Protein AF-A0A1M6QMW3-F1 (afdb_monomer_lite)

Foldseek 3Di:
DDDDDDDDDPDPDDPPPDPPPPPDPPQPPLNVVQVVLVVPDDLDWDFPVRVCVSNVCPPWDKDKDWDDDDQQKIWIKIWTQDPSQKIKIFIWIARRVDRVPDDPDPDDDDDDDPPDPPDDRTTITQKMWMAHNVRHTPDIDHRDDD

pLDDT: mean 72.99, std 21.53, range [36.34, 97.0]

Radius of gyration: 30.06 Å; chains: 1; bounding box: 84×30×109 Å

Organism: NCBI:txid1123071

Secondary structure (DSSP, 8-state):
----------------------------HHHHHHHHHHHT--SS-EEHHHHHHHHT-TTSPEEEEE---BTTEEEEEEEEE-TTS-EEEEEEEEE-------SS-TTS------PPPPPPSS-EEEEEEEE-TTS-EEEEEPPPP-

Structure (mmCIF, N/CA/C/O backbone):
data_AF-A0A1M6QMW3-F1
#
_entry.id   AF-A0A1M6QMW3-F1
#
loop_
_atom_site.group_PDB
_atom_site.id
_atom_site.type_symbol
_atom_site.label_atom_id
_atom_site.label_alt_id
_atom_site.label_comp_id
_atom_site.label_asym_id
_atom_site.label_entity_id
_atom_site.label_seq_id
_atom_site.pdbx_PDB_ins_code
_atom_site.Cartn_x
_atom_site.Cartn_y
_atom_site.Cartn_z
_atom_site.occupancy
_atom_site.B_iso_or_equiv
_atom_site.auth_seq_id
_atom_site.auth_comp_id
_atom_site.auth_asym_id
_atom_site.auth_atom_id
_atom_site.pdbx_PDB_model_num
ATOM 1 N N . MET A 1 1 ? -47.213 8.462 77.664 1.00 40.03 1 MET A N 1
ATOM 2 C CA . MET A 1 1 ? -47.537 8.571 76.227 1.00 40.03 1 MET A CA 1
ATOM 3 C C . MET A 1 1 ? -46.290 8.202 75.450 1.00 40.03 1 MET A C 1
ATOM 5 O O . MET A 1 1 ? -45.211 8.667 75.790 1.00 40.03 1 MET A O 1
ATOM 9 N N . ASN A 1 2 ? -46.462 7.266 74.525 1.00 38.41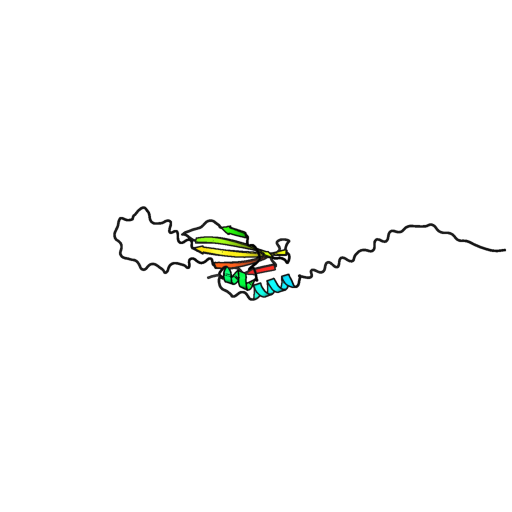 2 ASN A N 1
ATOM 10 C CA . ASN A 1 2 ? -45.442 6.566 73.750 1.00 38.41 2 ASN A CA 1
ATOM 11 C C . ASN A 1 2 ? -44.619 7.524 72.873 1.00 38.41 2 ASN A C 1
ATOM 13 O O . ASN A 1 2 ? -45.186 8.472 72.346 1.00 38.41 2 ASN A O 1
ATOM 17 N N . SER A 1 3 ? -43.347 7.216 72.612 1.00 45.53 3 SER A N 1
ATOM 18 C CA . SER A 1 3 ? -42.928 6.802 71.263 1.00 45.53 3 SER A CA 1
ATOM 19 C C . SER A 1 3 ? -41.445 6.429 71.223 1.00 45.53 3 SER A C 1
ATOM 21 O O . SER A 1 3 ? -40.580 7.148 71.712 1.00 45.53 3 SER A O 1
ATOM 23 N N . LEU A 1 4 ? -41.200 5.278 70.606 1.00 51.22 4 LEU A N 1
ATOM 24 C CA . LEU A 1 4 ? -39.919 4.720 70.193 1.00 51.22 4 LEU A CA 1
ATOM 25 C C . LEU A 1 4 ? -39.292 5.563 69.067 1.00 51.22 4 LEU A C 1
ATOM 27 O O . LEU A 1 4 ? -40.007 5.995 68.165 1.00 51.22 4 LEU A O 1
ATOM 31 N N . ALA A 1 5 ? -37.967 5.708 69.067 1.00 51.19 5 ALA A N 1
ATOM 32 C CA . ALA A 1 5 ? -37.149 5.977 67.878 1.00 51.19 5 ALA A CA 1
ATOM 33 C C . ALA A 1 5 ? -35.734 5.451 68.186 1.00 51.19 5 ALA A C 1
ATOM 35 O O . ALA A 1 5 ? -35.008 6.026 68.985 1.00 51.19 5 ALA A O 1
ATOM 36 N N . SER A 1 6 ? -35.477 4.176 67.903 1.00 46.62 6 SER A N 1
ATOM 37 C CA . SER A 1 6 ? -34.963 3.644 66.632 1.00 46.62 6 SER A CA 1
ATOM 38 C C . SER A 1 6 ? -33.465 3.886 66.453 1.00 46.62 6 SER A C 1
ATOM 40 O O . SER A 1 6 ? -32.995 5.003 66.266 1.00 46.62 6 SER A O 1
ATOM 42 N N . TRP A 1 7 ? -32.749 2.769 66.505 1.00 41.28 7 TRP A N 1
ATOM 43 C CA . TRP A 1 7 ? -31.343 2.588 66.187 1.00 41.28 7 TRP A CA 1
ATOM 44 C C . TRP A 1 7 ? -31.064 2.797 64.690 1.00 41.28 7 TRP A C 1
ATOM 46 O O . TRP A 1 7 ? -31.917 2.457 63.875 1.00 41.28 7 TRP A O 1
ATOM 56 N N . LEU A 1 8 ? -29.851 3.258 64.353 1.00 46.94 8 LEU A N 1
ATOM 57 C CA . LEU A 1 8 ? -28.856 2.619 63.457 1.00 46.94 8 LEU A CA 1
ATOM 58 C C . LEU A 1 8 ? -27.939 3.658 62.766 1.00 46.94 8 LEU A C 1
ATOM 60 O O . LEU A 1 8 ? -28.364 4.780 62.494 1.00 46.94 8 LEU A O 1
ATOM 64 N N . PRO A 1 9 ? -26.664 3.299 62.514 1.00 47.75 9 PRO A N 1
ATOM 65 C CA . PRO A 1 9 ? -25.606 4.212 62.101 1.00 47.75 9 PRO A CA 1
ATOM 66 C C . PRO A 1 9 ? -25.621 4.472 60.589 1.00 47.75 9 PRO A C 1
ATOM 68 O O . PRO A 1 9 ? -25.881 3.571 59.791 1.00 47.75 9 PRO A O 1
ATOM 71 N N . LEU A 1 10 ? -25.257 5.696 60.192 1.00 43.66 10 LEU A N 1
ATOM 72 C CA . LEU A 1 10 ? -24.892 6.026 58.813 1.00 43.66 10 LEU A CA 1
ATOM 73 C C . LEU A 1 10 ? -23.581 5.309 58.450 1.00 43.66 10 LEU A C 1
ATOM 75 O O . LEU A 1 10 ? -22.482 5.807 58.683 1.00 43.66 10 LEU A O 1
ATOM 79 N N . LEU A 1 11 ? -23.707 4.118 57.873 1.00 45.22 11 LEU A N 1
ATOM 80 C CA . LEU A 1 11 ? -22.650 3.454 57.121 1.00 45.22 11 LEU A CA 1
ATOM 81 C C . LEU A 1 11 ? -22.734 3.964 55.676 1.00 45.22 11 LEU A C 1
ATOM 83 O O . LEU A 1 11 ? -23.564 3.512 54.890 1.00 45.22 11 LEU A O 1
ATOM 87 N N . CYS A 1 12 ? -21.890 4.938 55.329 1.00 42.72 12 CYS A N 1
ATOM 88 C CA . CYS A 1 12 ? -21.644 5.325 53.940 1.00 42.72 12 CYS A CA 1
ATOM 89 C C . CYS A 1 12 ? -20.920 4.178 53.221 1.00 42.72 12 CYS A C 1
ATOM 91 O O . CYS A 1 12 ? -19.692 4.123 53.195 1.00 42.72 12 CYS A O 1
ATOM 93 N N . LEU A 1 13 ? -21.680 3.251 52.640 1.00 43.84 13 LEU A N 1
ATOM 94 C CA . LEU A 1 13 ? -21.159 2.313 51.652 1.00 43.84 13 LEU A CA 1
ATOM 95 C C . LEU A 1 13 ? -21.070 3.023 50.297 1.00 43.84 13 LEU A C 1
ATOM 97 O O . LEU A 1 13 ? -22.076 3.261 49.630 1.00 43.84 13 LEU A O 1
ATOM 101 N N . LEU A 1 14 ? -19.836 3.348 49.899 1.00 48.25 14 LEU A N 1
ATOM 102 C CA . LEU A 1 14 ? -19.473 3.581 48.505 1.00 48.25 14 LEU A CA 1
ATOM 103 C C . LEU A 1 14 ? -19.846 2.334 47.693 1.00 48.25 14 LEU A C 1
ATOM 105 O O . LEU A 1 14 ? -19.132 1.335 47.720 1.00 48.25 14 LEU A O 1
ATOM 109 N N . ALA A 1 15 ? -20.926 2.410 46.926 1.00 47.25 15 ALA A N 1
ATOM 110 C CA . ALA A 1 15 ? -21.120 1.543 45.776 1.00 47.25 15 ALA A CA 1
ATOM 111 C C . ALA A 1 15 ? -20.761 2.352 44.528 1.00 47.25 15 ALA A C 1
ATOM 113 O O . ALA A 1 15 ? -21.595 3.030 43.927 1.00 47.25 15 ALA A O 1
ATOM 114 N N . ALA A 1 16 ? -19.475 2.297 44.174 1.00 47.69 16 ALA A N 1
ATOM 115 C CA . ALA A 1 16 ? -19.012 2.606 42.835 1.00 47.69 16 ALA A CA 1
ATOM 116 C C . ALA A 1 16 ? -19.812 1.724 41.871 1.00 47.69 16 ALA A C 1
ATOM 118 O O . ALA A 1 16 ? -19.625 0.509 41.824 1.00 47.69 16 ALA A O 1
ATOM 119 N N . SER A 1 17 ? -20.752 2.326 41.147 1.00 44.78 17 SER A N 1
ATOM 120 C CA . SER A 1 17 ? -21.410 1.638 40.047 1.00 44.78 17 SER A CA 1
ATOM 121 C C . SER A 1 17 ? -20.357 1.437 38.969 1.00 44.78 17 SER A C 1
ATOM 123 O O . SER A 1 17 ? -19.948 2.380 38.293 1.00 44.78 17 SER A O 1
ATOM 125 N N . CYS A 1 18 ? -19.859 0.204 38.894 1.00 42.47 18 CYS A N 1
ATOM 126 C CA . CYS A 1 18 ? -19.015 -0.290 37.827 1.00 42.47 18 CYS A CA 1
ATOM 127 C C . CYS A 1 18 ? -19.671 0.068 36.494 1.00 42.47 18 CYS A C 1
ATOM 129 O O . CYS A 1 18 ? -20.714 -0.485 36.140 1.00 42.47 18 CYS A O 1
ATOM 131 N N . VAL A 1 19 ? -19.047 0.984 35.754 1.00 49.62 19 VAL A N 1
ATOM 132 C CA . VAL A 1 19 ? -19.236 1.060 34.310 1.00 49.62 19 VAL A CA 1
ATOM 133 C C . VAL A 1 19 ? -18.911 -0.338 33.798 1.00 49.62 19 VAL A C 1
ATOM 135 O O . VAL A 1 19 ? -17.767 -0.785 33.898 1.00 49.62 19 VAL A O 1
ATOM 138 N N . HIS A 1 20 ? -19.937 -1.055 33.342 1.00 42.38 20 HIS A N 1
ATOM 139 C CA . HIS A 1 20 ? -19.767 -2.276 32.572 1.00 42.38 20 HIS A CA 1
ATOM 140 C C . HIS A 1 20 ? -19.013 -1.881 31.305 1.00 42.38 20 HIS A C 1
ATOM 142 O O . HIS A 1 20 ? -19.581 -1.384 30.336 1.00 42.38 20 HIS A O 1
ATOM 148 N N . LEU A 1 21 ? -17.693 -2.030 31.367 1.00 42.44 21 LEU A N 1
ATOM 149 C CA . LEU A 1 21 ? -16.826 -2.023 30.211 1.00 42.44 21 LEU A CA 1
ATOM 150 C C . LEU A 1 21 ? -17.072 -3.364 29.514 1.00 42.44 21 LEU A C 1
ATOM 152 O O . LEU A 1 21 ? -16.348 -4.334 29.736 1.00 42.44 21 LEU A O 1
ATOM 156 N N . ASP A 1 22 ? -18.141 -3.436 28.721 1.00 36.34 22 ASP A N 1
ATOM 157 C CA . ASP A 1 22 ? -18.311 -4.517 27.759 1.00 36.34 22 ASP A CA 1
ATOM 158 C C . ASP A 1 22 ? -17.185 -4.385 26.734 1.00 36.34 22 ASP A C 1
ATOM 160 O O . ASP A 1 22 ? -17.261 -3.670 25.737 1.00 36.34 22 ASP A O 1
ATOM 164 N N . ASN A 1 23 ? -16.082 -5.061 27.043 1.00 43.66 23 ASN A N 1
ATOM 165 C CA . ASN A 1 23 ? -14.899 -5.220 26.218 1.00 43.66 23 ASN A CA 1
ATOM 166 C C . ASN A 1 23 ? -15.218 -6.209 25.086 1.00 43.66 23 ASN A C 1
ATOM 168 O O . ASN A 1 23 ? -14.634 -7.286 24.980 1.00 43.66 23 ASN A O 1
ATOM 172 N N . SER A 1 24 ? -16.208 -5.856 24.270 1.00 40.81 24 SER A N 1
ATOM 173 C CA . SER A 1 24 ? -16.531 -6.534 23.025 1.00 40.81 24 SER A CA 1
ATOM 174 C C . SER A 1 24 ? -15.766 -5.828 21.918 1.00 40.81 24 SER A C 1
ATOM 176 O O . SER A 1 24 ? -15.907 -4.628 21.709 1.00 40.81 24 SER A O 1
ATOM 178 N N . ASN A 1 25 ? -14.912 -6.583 21.239 1.00 50.41 25 ASN A N 1
ATOM 179 C CA . ASN A 1 25 ? -13.993 -6.157 20.189 1.00 50.41 25 ASN A CA 1
ATOM 180 C C . ASN A 1 25 ? -14.767 -5.755 18.911 1.00 50.41 25 ASN A C 1
ATOM 182 O O . ASN A 1 25 ? -14.648 -6.402 17.872 1.00 50.41 25 ASN A O 1
ATOM 186 N N . THR A 1 26 ? -15.636 -4.744 18.992 1.00 52.12 26 THR A N 1
ATOM 187 C CA . THR A 1 26 ? -16.380 -4.212 17.849 1.00 52.12 26 THR A CA 1
ATOM 188 C C . THR A 1 26 ? -15.406 -3.475 16.946 1.00 52.12 26 THR A C 1
ATOM 190 O O . THR A 1 26 ? -15.036 -2.328 17.201 1.00 52.12 26 THR A O 1
ATOM 193 N N . LEU A 1 27 ? -14.967 -4.169 15.897 1.00 60.28 27 LEU A N 1
ATOM 194 C CA . LEU A 1 27 ? -14.276 -3.579 14.762 1.00 60.28 27 LEU A CA 1
ATOM 195 C C . LEU A 1 27 ? -15.123 -2.400 14.258 1.00 60.28 27 LEU A C 1
ATOM 197 O O . LEU A 1 27 ? -16.316 -2.564 13.998 1.00 60.28 27 LEU A O 1
ATOM 201 N N . SER A 1 28 ? -14.547 -1.200 14.168 1.00 78.81 28 SER A N 1
ATOM 202 C CA . SER A 1 28 ? -15.302 -0.042 13.676 1.00 78.81 28 SER A CA 1
ATOM 203 C C . SER A 1 28 ? -15.749 -0.287 12.228 1.00 78.81 28 SER A C 1
ATOM 205 O O . SER A 1 28 ? -15.015 -0.912 11.461 1.00 78.81 28 SER A O 1
ATOM 207 N N . SER A 1 29 ? -16.921 0.226 11.828 1.00 83.44 29 SER A N 1
ATOM 208 C CA . SER A 1 29 ? -17.440 0.082 10.449 1.00 83.44 29 SER A CA 1
ATOM 209 C C . SER A 1 29 ? -16.390 0.471 9.401 1.00 83.44 29 SER A C 1
ATOM 211 O O . SER A 1 29 ? -16.176 -0.245 8.433 1.00 83.44 29 SER A O 1
ATOM 213 N N . GLN A 1 30 ? -15.636 1.542 9.664 1.00 85.62 30 GLN A N 1
ATOM 214 C CA . GLN A 1 30 ? -14.554 2.011 8.793 1.00 85.62 30 GLN A CA 1
ATOM 215 C C . GLN A 1 30 ? -13.378 1.028 8.685 1.00 85.62 30 GLN A C 1
ATOM 217 O O . GLN A 1 30 ? -12.674 0.999 7.674 1.00 85.62 30 GLN A O 1
ATOM 222 N N . THR A 1 31 ? -13.103 0.255 9.737 1.00 89.88 31 THR A N 1
ATOM 223 C CA . THR A 1 31 ? -12.073 -0.791 9.699 1.00 89.88 31 THR A CA 1
ATOM 224 C C . THR A 1 31 ? -12.531 -1.940 8.813 1.00 89.88 31 THR A C 1
ATOM 226 O O . THR A 1 31 ? -11.766 -2.372 7.954 1.00 89.88 31 THR A O 1
ATOM 229 N N . GLN A 1 32 ? -13.784 -2.383 8.962 1.00 92.12 32 GLN A N 1
ATOM 230 C CA . GLN A 1 32 ? -14.345 -3.433 8.114 1.00 92.12 32 GLN A CA 1
ATOM 231 C C . GLN A 1 32 ? -14.371 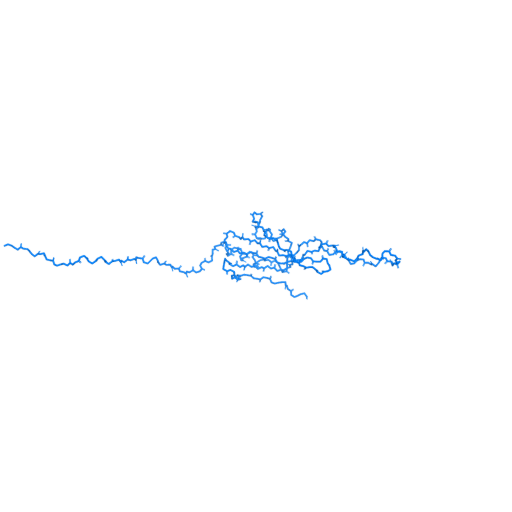-3.007 6.640 1.00 92.12 32 GLN A C 1
ATOM 233 O O . GLN A 1 32 ? -13.869 -3.747 5.802 1.00 92.12 32 GLN A O 1
ATOM 238 N N . ASP A 1 33 ? -14.799 -1.776 6.336 1.00 92.25 33 ASP A N 1
ATOM 239 C CA . ASP A 1 33 ? -14.786 -1.233 4.969 1.00 92.25 33 ASP A CA 1
ATOM 240 C C . ASP A 1 33 ? -13.382 -1.275 4.339 1.00 92.25 33 ASP A C 1
ATOM 242 O O . ASP A 1 33 ? -13.213 -1.546 3.148 1.00 92.25 33 ASP A O 1
ATOM 246 N N . THR A 1 34 ? -12.344 -1.009 5.139 1.00 93.12 34 THR A N 1
ATOM 247 C CA . THR A 1 34 ? -10.952 -1.066 4.673 1.00 93.12 34 THR A CA 1
ATOM 248 C C . THR A 1 34 ? -10.511 -2.502 4.387 1.00 93.12 34 THR A C 1
ATOM 250 O O . THR A 1 34 ? -9.822 -2.750 3.394 1.00 93.12 34 THR A O 1
ATOM 253 N N . LEU A 1 35 ? -10.920 -3.457 5.223 1.00 94.62 35 LEU A N 1
ATOM 254 C CA . LEU A 1 35 ? -10.639 -4.876 5.007 1.00 94.62 35 LEU A CA 1
ATOM 255 C C . LEU A 1 35 ? -11.394 -5.420 3.791 1.00 94.62 35 LEU A C 1
ATOM 257 O O . LEU A 1 35 ? -10.795 -6.120 2.978 1.00 94.62 35 LEU A O 1
ATOM 261 N N . ASP A 1 36 ? -12.655 -5.041 3.595 1.00 94.69 36 ASP A N 1
ATOM 262 C CA . ASP A 1 36 ? -13.453 -5.447 2.433 1.00 94.69 36 ASP A CA 1
ATOM 263 C C . ASP A 1 36 ? -12.822 -4.939 1.127 1.00 94.69 36 ASP A C 1
ATOM 265 O O . ASP A 1 36 ? -12.700 -5.667 0.132 1.00 94.69 36 ASP A O 1
ATOM 269 N N . ARG A 1 37 ? -12.298 -3.707 1.144 1.00 94.19 37 ARG A N 1
ATOM 270 C CA . ARG A 1 37 ? -11.460 -3.196 0.052 1.00 94.19 37 ARG A CA 1
ATOM 271 C C . ARG A 1 37 ? -10.205 -4.041 -0.109 1.00 94.19 37 ARG A C 1
ATOM 273 O O . ARG A 1 37 ? -9.921 -4.472 -1.219 1.00 94.19 37 ARG A O 1
ATOM 280 N N . ALA A 1 38 ? -9.474 -4.350 0.955 1.00 93.44 38 ALA A N 1
ATOM 281 C CA . ALA A 1 38 ? -8.274 -5.179 0.855 1.00 93.44 38 ALA A CA 1
ATOM 282 C C . ALA A 1 38 ? -8.559 -6.560 0.228 1.00 93.44 38 ALA A C 1
ATOM 284 O O . ALA A 1 38 ? -7.809 -7.025 -0.631 1.00 93.44 38 ALA A O 1
ATOM 285 N N . HIS A 1 39 ? -9.678 -7.193 0.582 1.00 93.75 39 HIS A N 1
ATOM 286 C CA . HIS A 1 39 ? -10.096 -8.480 0.023 1.00 93.75 39 HIS A CA 1
ATOM 287 C C . HIS A 1 39 ? -10.486 -8.421 -1.462 1.00 93.75 39 HIS A C 1
ATOM 289 O O . HIS A 1 39 ? -10.343 -9.424 -2.159 1.00 93.75 39 HIS A O 1
ATOM 295 N N . SER A 1 40 ? -10.911 -7.262 -1.970 1.00 93.75 40 SER A N 1
ATOM 296 C CA . SER A 1 40 ? -11.255 -7.062 -3.389 1.00 93.75 40 SER A CA 1
ATOM 297 C C . SER A 1 40 ? -10.070 -6.657 -4.277 1.00 93.75 40 SER A C 1
ATOM 299 O O . SER A 1 40 ? -10.240 -6.421 -5.476 1.00 93.75 40 SER A O 1
ATOM 301 N N . ILE A 1 41 ? -8.853 -6.590 -3.729 1.00 89.94 41 ILE A N 1
ATOM 302 C CA . ILE A 1 41 ? -7.656 -6.248 -4.504 1.00 89.94 41 ILE A CA 1
ATOM 303 C C . ILE A 1 41 ? -7.340 -7.336 -5.540 1.00 89.94 41 ILE A C 1
ATOM 305 O O . ILE A 1 41 ? -7.251 -8.516 -5.190 1.00 89.94 41 ILE A O 1
ATOM 309 N N . PRO A 1 42 ? -7.071 -6.971 -6.809 1.00 87.00 42 PRO A N 1
ATOM 310 C CA . PRO A 1 42 ? -6.763 -7.946 -7.849 1.00 87.00 42 PRO A CA 1
ATOM 311 C C . PRO A 1 42 ? -5.445 -8.675 -7.565 1.00 87.00 42 PRO A C 1
ATOM 313 O O . PRO A 1 42 ? -4.512 -8.102 -7.001 1.00 87.00 42 PRO A O 1
ATOM 316 N N . GLN A 1 43 ? -5.320 -9.926 -8.016 1.00 84.06 43 GLN A N 1
ATOM 317 C CA . GLN A 1 43 ? -4.115 -10.759 -7.863 1.00 84.06 43 GLN A CA 1
ATOM 318 C C . GLN A 1 43 ? -2.992 -10.372 -8.846 1.00 84.06 43 GLN A C 1
ATOM 320 O O . GLN A 1 43 ? -2.478 -11.194 -9.595 1.00 84.06 43 GLN A O 1
ATOM 325 N N . ARG A 1 44 ? -2.616 -9.090 -8.866 1.00 86.75 44 ARG A N 1
ATOM 326 C CA . ARG A 1 44 ? -1.483 -8.545 -9.628 1.00 86.75 44 ARG A CA 1
ATOM 327 C C . ARG A 1 44 ? -0.810 -7.401 -8.862 1.00 86.75 44 ARG A C 1
ATOM 329 O O . ARG A 1 44 ? -1.418 -6.892 -7.913 1.00 86.75 44 ARG A O 1
ATOM 336 N N . PRO A 1 45 ? 0.400 -6.975 -9.263 1.00 88.69 45 PRO A N 1
ATOM 337 C CA . PRO A 1 45 ? 0.977 -5.734 -8.773 1.00 88.69 45 PRO A CA 1
ATOM 338 C C . PRO A 1 45 ? 0.098 -4.522 -9.113 1.00 88.69 45 PRO A C 1
ATOM 340 O O . PRO A 1 45 ? -0.511 -4.460 -10.189 1.00 88.69 45 PRO A O 1
ATOM 343 N N . LEU A 1 46 ? 0.044 -3.567 -8.189 1.00 89.88 46 LEU A N 1
ATOM 344 C CA . LEU A 1 46 ? -0.690 -2.312 -8.329 1.00 89.88 46 LEU A CA 1
ATOM 345 C C . LEU A 1 46 ? 0.280 -1.140 -8.399 1.00 89.88 46 LEU A C 1
ATOM 347 O O . LEU A 1 46 ? 1.275 -1.096 -7.685 1.00 89.88 46 LEU A O 1
ATOM 351 N N . THR A 1 47 ? -0.018 -0.159 -9.234 1.00 91.44 47 THR A N 1
ATOM 352 C CA . THR A 1 47 ? 0.669 1.132 -9.204 1.00 91.44 47 THR A CA 1
ATOM 353 C C . THR A 1 47 ? 0.184 1.975 -8.024 1.00 91.44 47 THR A C 1
ATOM 355 O O . THR A 1 47 ? -0.905 1.757 -7.488 1.00 91.44 47 THR A O 1
ATOM 358 N N . ARG A 1 48 ? 0.965 2.990 -7.637 1.00 90.62 48 ARG A N 1
ATOM 359 C CA . ARG A 1 48 ? 0.568 3.930 -6.576 1.00 90.62 48 ARG A CA 1
ATOM 360 C C . ARG A 1 48 ? -0.826 4.547 -6.798 1.00 90.62 48 ARG A C 1
ATOM 362 O O . ARG A 1 48 ? -1.621 4.507 -5.865 1.00 90.62 48 ARG A O 1
ATOM 369 N N . PRO A 1 49 ? -1.183 5.070 -7.993 1.00 92.88 49 PRO A N 1
ATOM 370 C CA . PRO A 1 49 ? -2.514 5.644 -8.202 1.00 92.88 49 PRO A CA 1
ATOM 371 C C . PRO A 1 49 ? -3.650 4.626 -8.057 1.00 92.88 49 PRO A C 1
ATOM 373 O O . PRO A 1 49 ? -4.730 4.981 -7.593 1.00 92.88 49 PRO A O 1
ATOM 376 N N . GLU A 1 50 ? -3.417 3.361 -8.423 1.00 93.56 50 GLU A N 1
ATOM 377 C CA . GLU A 1 50 ? -4.404 2.295 -8.221 1.00 93.56 50 GLU A CA 1
ATOM 378 C C . GLU A 1 50 ? -4.623 2.019 -6.733 1.00 93.56 50 GLU A C 1
ATOM 380 O O . GLU A 1 50 ? -5.773 1.926 -6.316 1.00 93.56 50 GLU A O 1
ATOM 385 N N . LEU A 1 51 ? -3.557 1.955 -5.923 1.00 93.19 51 LEU A N 1
ATOM 386 C CA . LEU A 1 51 ? -3.679 1.821 -4.466 1.00 93.19 51 LEU A CA 1
ATOM 387 C C . LEU A 1 51 ? -4.424 2.999 -3.841 1.00 93.19 51 LEU A C 1
ATOM 389 O O . LEU A 1 51 ? -5.349 2.789 -3.060 1.00 93.19 51 LEU A O 1
ATOM 393 N N . VAL A 1 52 ? -4.038 4.224 -4.210 1.00 93.94 52 VAL A N 1
ATOM 394 C CA . VAL A 1 52 ? -4.659 5.449 -3.695 1.00 93.94 52 VAL A CA 1
ATOM 395 C C . VAL A 1 52 ? -6.154 5.448 -3.981 1.00 93.94 52 VAL A C 1
ATOM 397 O O . VAL A 1 52 ? -6.938 5.643 -3.061 1.00 93.94 52 VAL A O 1
ATOM 400 N N . LYS A 1 53 ? -6.556 5.136 -5.216 1.00 94.75 53 LYS A N 1
ATOM 401 C CA . LYS A 1 53 ? -7.970 5.060 -5.590 1.00 94.75 53 LYS A CA 1
ATOM 402 C C . LYS A 1 53 ? -8.706 3.923 -4.873 1.00 94.75 53 LYS A C 1
ATOM 404 O O . LYS A 1 53 ? -9.840 4.100 -4.440 1.00 94.75 53 LYS A O 1
ATOM 409 N N . HIS A 1 54 ? -8.081 2.749 -4.765 1.00 94.19 54 HIS A N 1
ATOM 410 C CA . HIS A 1 54 ? -8.700 1.554 -4.180 1.00 94.19 54 HIS A CA 1
ATOM 411 C C . HIS A 1 54 ? -8.999 1.732 -2.691 1.00 94.19 54 HIS A C 1
ATOM 413 O O . HIS A 1 54 ? -10.061 1.340 -2.212 1.00 94.19 54 HIS A O 1
ATOM 419 N N . PHE A 1 55 ? -8.083 2.368 -1.965 1.00 93.50 55 PHE A N 1
ATOM 420 C CA . PHE A 1 55 ? -8.223 2.624 -0.535 1.00 93.50 55 PHE A CA 1
ATOM 421 C C . PHE A 1 55 ? -8.743 4.029 -0.196 1.00 93.50 55 PHE A C 1
ATOM 423 O O . PHE A 1 55 ? -8.984 4.290 0.977 1.00 93.50 55 PHE A O 1
ATOM 430 N N . GLN A 1 56 ? -8.995 4.889 -1.190 1.00 94.06 56 GLN A N 1
ATOM 431 C CA . GLN A 1 56 ? -9.404 6.294 -1.021 1.00 94.06 56 GLN A CA 1
ATOM 432 C C . GLN A 1 56 ? -8.405 7.101 -0.170 1.00 94.06 56 GLN A C 1
ATOM 434 O O . GLN A 1 56 ? -8.737 7.672 0.869 1.00 94.06 56 GLN A O 1
ATOM 439 N N . LEU A 1 57 ? -7.138 7.086 -0.590 1.00 93.44 57 LEU A N 1
ATOM 440 C CA . LEU A 1 57 ? -6.006 7.689 0.123 1.00 93.44 57 LEU A CA 1
ATOM 441 C C . LEU A 1 57 ? -5.641 9.084 -0.404 1.00 93.44 57 LEU A C 1
ATOM 443 O O . LEU A 1 57 ? -4.565 9.584 -0.087 1.00 93.44 57 LEU A O 1
ATOM 447 N N . GLU A 1 58 ? -6.479 9.712 -1.233 1.00 92.50 58 GLU A N 1
ATOM 448 C CA . GLU A 1 58 ? -6.149 10.955 -1.949 1.00 92.50 58 GLU A CA 1
ATOM 449 C C . GLU A 1 58 ? -5.736 12.087 -0.999 1.00 92.50 58 GLU A C 1
ATOM 451 O O . GLU A 1 58 ? -4.874 12.896 -1.335 1.00 92.50 58 GLU A O 1
ATOM 456 N N . ASN A 1 59 ? -6.316 12.099 0.203 1.00 91.75 59 ASN A N 1
ATOM 457 C CA . ASN A 1 59 ? -6.066 13.100 1.238 1.00 91.75 59 ASN A CA 1
ATOM 458 C C . ASN A 1 59 ? -5.328 12.528 2.461 1.00 91.75 59 ASN A C 1
ATOM 460 O O . ASN A 1 59 ? -5.277 13.177 3.504 1.00 91.75 59 ASN A O 1
ATOM 464 N N . ILE A 1 60 ? -4.785 11.309 2.360 1.00 91.31 60 ILE A N 1
ATOM 465 C CA . ILE A 1 60 ? -4.085 10.646 3.464 1.00 91.31 60 ILE A CA 1
ATOM 466 C C . ILE A 1 60 ? -2.581 10.684 3.179 1.00 91.31 60 ILE A C 1
ATOM 468 O O . ILE A 1 60 ? -2.132 10.098 2.189 1.00 91.31 60 ILE A O 1
ATOM 472 N N . PRO A 1 61 ? -1.773 11.349 4.026 1.00 91.31 61 PRO A N 1
ATOM 473 C CA . PRO A 1 61 ? -0.338 11.411 3.813 1.00 91.31 61 PRO A CA 1
ATOM 474 C C . PRO A 1 61 ? 0.295 10.022 3.944 1.00 91.31 61 PRO A C 1
ATOM 476 O O . PRO A 1 61 ? 0.014 9.262 4.872 1.00 91.31 61 PRO A O 1
ATOM 479 N N . SER A 1 62 ? 1.190 9.719 3.010 1.00 93.62 62 SER A N 1
ATOM 480 C CA . SER A 1 62 ? 2.012 8.513 3.002 1.00 93.62 62 SER A CA 1
ATOM 481 C C . SER A 1 62 ? 3.419 8.802 3.511 1.00 93.62 62 SER A C 1
ATOM 483 O O . SER A 1 62 ? 4.037 9.787 3.101 1.00 93.62 62 SER A O 1
ATOM 485 N N . ARG A 1 63 ? 3.993 7.885 4.287 1.00 93.69 63 ARG A N 1
ATOM 486 C CA . ARG A 1 63 ? 5.439 7.812 4.525 1.00 93.69 63 ARG A CA 1
ATOM 487 C C . ARG A 1 63 ? 6.060 6.842 3.524 1.00 93.69 63 ARG A C 1
ATOM 489 O O . ARG A 1 63 ? 5.625 5.699 3.439 1.00 93.69 63 ARG A O 1
ATOM 496 N N . THR A 1 64 ? 7.071 7.291 2.785 1.00 89.62 64 THR A N 1
ATOM 497 C CA . THR A 1 64 ? 7.820 6.451 1.836 1.00 89.62 64 THR A CA 1
ATOM 498 C C . THR A 1 64 ? 9.199 6.127 2.396 1.00 89.62 64 THR A C 1
ATOM 500 O O . THR A 1 64 ? 9.907 7.017 2.861 1.00 89.62 64 THR A O 1
ATOM 503 N N . GLU A 1 65 ? 9.582 4.859 2.330 1.00 89.12 65 GLU A N 1
ATOM 504 C CA . GLU A 1 65 ? 10.905 4.360 2.685 1.00 89.12 65 GLU A CA 1
ATOM 505 C C . GLU A 1 65 ? 11.512 3.662 1.471 1.00 89.12 65 GLU A C 1
ATOM 507 O O . GLU A 1 65 ? 10.876 2.818 0.837 1.00 89.12 65 GLU A O 1
ATOM 512 N N . THR A 1 66 ? 12.747 4.024 1.140 1.00 85.38 66 THR A N 1
ATOM 513 C CA . THR A 1 66 ? 13.499 3.419 0.045 1.00 85.38 66 THR A CA 1
ATOM 514 C C . THR A 1 66 ? 14.631 2.563 0.602 1.00 85.38 66 THR A C 1
ATOM 516 O O . THR A 1 66 ? 15.363 2.966 1.504 1.00 85.38 66 THR A O 1
ATOM 519 N N . GLY A 1 67 ? 14.752 1.344 0.083 1.00 77.31 67 GLY A N 1
ATOM 520 C CA . GLY A 1 67 ? 15.783 0.383 0.466 1.00 77.31 67 GLY A CA 1
ATOM 521 C C . GLY A 1 67 ? 16.920 0.282 -0.551 1.00 77.31 67 GLY A C 1
ATOM 522 O O . GLY A 1 67 ? 16.840 0.801 -1.666 1.00 77.31 67 GLY A O 1
ATOM 523 N N . TYR A 1 68 ? 17.985 -0.427 -0.163 1.00 62.88 68 TYR A N 1
ATOM 524 C CA . TYR A 1 68 ? 19.119 -0.734 -1.039 1.00 62.88 68 TYR A CA 1
ATOM 525 C C . TYR A 1 68 ? 18.731 -1.631 -2.222 1.00 62.88 68 TYR A C 1
ATOM 527 O O . TYR A 1 68 ? 17.807 -2.440 -2.148 1.00 62.88 68 TYR A O 1
ATOM 535 N N . THR A 1 69 ? 19.476 -1.473 -3.319 1.00 61.31 69 THR A N 1
ATOM 536 C CA . THR A 1 69 ? 19.100 -1.916 -4.666 1.00 61.31 69 THR A CA 1
ATOM 537 C C . THR A 1 69 ? 20.165 -2.818 -5.286 1.00 61.31 69 THR A C 1
ATOM 539 O O . THR A 1 69 ? 21.363 -2.612 -5.086 1.00 61.31 69 THR A O 1
ATOM 542 N N . HIS A 1 70 ? 19.753 -3.804 -6.088 1.00 60.75 70 HIS A N 1
ATOM 543 C CA . HIS A 1 70 ? 20.640 -4.546 -6.991 1.00 60.75 70 HIS A CA 1
ATOM 544 C C . HIS A 1 70 ? 20.199 -4.270 -8.434 1.00 60.75 70 HIS A C 1
ATOM 546 O O . HIS A 1 70 ? 19.005 -4.285 -8.724 1.00 60.75 70 HIS A O 1
ATOM 552 N N . ARG A 1 71 ? 21.146 -4.001 -9.346 1.00 65.69 71 ARG A N 1
ATOM 553 C CA . ARG A 1 71 ? 20.890 -3.836 -10.798 1.00 65.69 71 ARG A CA 1
ATOM 554 C C . ARG A 1 71 ? 19.805 -2.800 -11.159 1.00 65.69 71 ARG A C 1
ATOM 556 O O . ARG A 1 71 ? 18.980 -3.047 -12.032 1.00 65.69 71 ARG A O 1
ATOM 563 N N . GLY A 1 72 ? 19.793 -1.650 -10.481 1.00 69.44 72 GLY A N 1
ATOM 564 C CA . GLY A 1 72 ? 18.893 -0.535 -10.815 1.00 69.44 72 GLY A CA 1
ATOM 565 C C . GLY A 1 72 ? 17.454 -0.656 -10.288 1.00 69.44 72 GLY A C 1
ATOM 566 O O . GLY A 1 72 ? 16.608 0.136 -10.694 1.00 69.44 72 GLY A O 1
ATOM 567 N N . TYR A 1 73 ? 17.170 -1.614 -9.394 1.00 76.19 73 TYR A N 1
ATOM 568 C CA . TYR A 1 73 ? 15.852 -1.798 -8.766 1.00 76.19 73 TYR A CA 1
ATOM 569 C C . TYR A 1 73 ? 15.811 -1.341 -7.310 1.00 76.19 73 TYR A C 1
ATOM 571 O O . TYR A 1 73 ? 16.440 -1.961 -6.454 1.00 76.19 73 TYR A O 1
ATOM 579 N N . GLN A 1 74 ? 15.002 -0.333 -7.011 1.00 84.12 74 GLN A N 1
ATOM 580 C CA . GLN A 1 74 ? 14.757 0.170 -5.669 1.00 84.12 74 GLN A CA 1
ATOM 581 C C . GLN A 1 74 ? 13.578 -0.503 -4.989 1.00 84.12 74 GLN A C 1
ATOM 583 O O . GLN A 1 74 ? 12.463 -0.474 -5.500 1.00 84.12 74 GLN A O 1
ATOM 588 N N . ALA A 1 75 ? 13.829 -1.100 -3.823 1.00 87.06 75 ALA A N 1
ATOM 589 C CA . ALA A 1 75 ? 12.761 -1.518 -2.931 1.00 87.06 75 ALA A CA 1
ATOM 590 C C . ALA A 1 75 ? 12.086 -0.265 -2.366 1.00 87.06 75 ALA A C 1
ATOM 592 O O . ALA A 1 75 ? 12.765 0.623 -1.845 1.00 87.06 75 ALA A O 1
ATOM 593 N N . ILE A 1 76 ? 10.764 -0.196 -2.474 1.00 89.69 76 ILE A N 1
ATOM 594 C CA . ILE A 1 76 ? 9.954 0.897 -1.940 1.00 89.69 76 ILE A CA 1
ATOM 595 C C . ILE A 1 76 ? 8.937 0.312 -0.976 1.00 89.69 76 ILE A C 1
ATOM 597 O O . ILE A 1 76 ? 8.221 -0.627 -1.319 1.00 89.69 76 ILE A O 1
ATOM 601 N N . ARG A 1 77 ? 8.845 0.910 0.206 1.00 92.88 77 ARG A N 1
ATOM 602 C CA . ARG A 1 77 ? 7.753 0.710 1.149 1.00 92.88 77 ARG A CA 1
ATOM 603 C C . ARG A 1 77 ? 6.987 2.013 1.289 1.00 92.88 77 ARG A C 1
ATOM 605 O O . ARG A 1 77 ? 7.582 3.058 1.538 1.00 92.88 77 ARG A O 1
ATOM 612 N N . GLU A 1 78 ? 5.673 1.950 1.150 1.00 95.06 78 GLU A N 1
ATOM 613 C CA . GLU A 1 78 ? 4.792 3.089 1.379 1.00 95.06 78 GLU A CA 1
ATOM 614 C C . GLU A 1 78 ? 3.785 2.741 2.476 1.00 95.06 78 GLU A C 1
ATOM 616 O O . GLU A 1 78 ? 3.175 1.672 2.460 1.00 95.06 78 GLU A O 1
ATOM 621 N N . THR A 1 79 ? 3.659 3.628 3.460 1.00 96.50 79 THR A N 1
ATOM 622 C CA . THR A 1 79 ? 2.843 3.416 4.657 1.00 96.50 79 THR A CA 1
ATOM 623 C C . THR A 1 79 ? 1.870 4.572 4.838 1.00 96.50 79 THR A C 1
ATOM 625 O O . THR A 1 79 ? 2.284 5.731 4.854 1.00 96.50 79 THR A O 1
ATOM 628 N N . TRP A 1 80 ? 0.595 4.261 5.046 1.00 96.81 80 TRP A N 1
ATOM 629 C CA . TRP A 1 80 ? -0.469 5.213 5.355 1.00 96.81 80 TRP A CA 1
ATOM 630 C C . TRP A 1 80 ? -1.039 4.924 6.739 1.00 96.81 80 TRP A C 1
ATOM 632 O O . TRP A 1 80 ? -1.351 3.776 7.056 1.00 96.81 80 TRP A O 1
ATOM 642 N N . GLN A 1 81 ? -1.207 5.974 7.540 1.00 96.06 81 GLN A N 1
ATOM 643 C CA . GLN A 1 81 ? -1.977 5.912 8.781 1.00 96.06 81 GLN A CA 1
ATOM 644 C C . GLN A 1 81 ? -3.408 6.337 8.477 1.00 96.06 81 GLN A C 1
ATOM 646 O O . GLN A 1 81 ? -3.639 7.470 8.052 1.00 96.06 81 GLN A O 1
ATOM 651 N N . LEU A 1 82 ? -4.360 5.422 8.640 1.00 92.56 82 LEU A N 1
ATOM 652 C CA . LEU A 1 82 ? -5.753 5.672 8.297 1.00 92.56 82 LEU A CA 1
ATOM 653 C C . LEU A 1 82 ? -6.507 6.300 9.487 1.00 92.56 82 LEU A C 1
ATOM 655 O O . LEU A 1 82 ? -6.163 6.038 10.642 1.00 92.56 82 LEU A O 1
ATOM 659 N N . PRO A 1 83 ? -7.564 7.103 9.248 1.00 86.25 83 PRO A N 1
ATOM 660 C CA . PRO A 1 83 ? -8.314 7.782 10.315 1.00 86.25 83 PRO A CA 1
ATOM 661 C C . PRO A 1 83 ? -8.960 6.850 11.349 1.00 86.25 83 PRO A C 1
ATOM 663 O O . PRO A 1 83 ? -9.222 7.258 12.475 1.00 86.25 83 PRO A O 1
ATOM 666 N N . ASN A 1 84 ? -9.206 5.595 10.976 1.00 84.75 84 ASN A N 1
ATOM 667 C CA . ASN A 1 84 ? -9.733 4.548 11.854 1.00 84.75 84 ASN A CA 1
ATOM 668 C C . ASN A 1 84 ? -8.657 3.924 12.773 1.00 84.75 84 ASN A C 1
ATOM 670 O O . ASN A 1 84 ? -8.960 2.986 13.508 1.00 84.75 84 ASN A O 1
ATOM 674 N N . GLY A 1 85 ? -7.418 4.427 12.742 1.00 89.62 85 GLY A N 1
ATOM 675 C CA . GLY A 1 85 ? -6.317 3.989 13.601 1.00 89.62 85 GLY A CA 1
ATOM 676 C C . GLY A 1 85 ? -5.582 2.739 13.115 1.00 89.62 85 GLY A C 1
ATOM 677 O O . GLY A 1 85 ? -4.707 2.251 13.828 1.00 89.62 85 GLY A O 1
ATOM 678 N N . ILE A 1 86 ? -5.912 2.215 11.931 1.00 94.06 86 ILE A N 1
ATOM 679 C CA . ILE A 1 86 ? -5.162 1.114 11.315 1.00 94.06 86 ILE A CA 1
ATOM 680 C C . ILE A 1 86 ? -4.102 1.660 10.354 1.00 94.06 86 ILE A C 1
ATOM 682 O O . ILE A 1 86 ? -4.227 2.756 9.804 1.00 94.06 86 ILE A O 1
ATOM 686 N N . GLN A 1 87 ? -3.066 0.865 10.123 1.00 97.00 87 GLN A N 1
ATOM 687 C CA . GLN A 1 87 ? -1.981 1.188 9.210 1.00 97.00 87 GLN A CA 1
ATOM 688 C C . GLN A 1 87 ? -2.082 0.317 7.961 1.00 97.00 87 GLN A C 1
ATOM 690 O O . GLN A 1 87 ? -2.205 -0.900 8.069 1.00 97.00 87 GLN A O 1
ATOM 695 N N . LEU A 1 88 ? -1.978 0.938 6.787 1.00 96.88 88 LEU A N 1
ATOM 696 C CA . LEU A 1 88 ? -1.782 0.262 5.507 1.00 96.88 88 LEU A CA 1
ATOM 697 C C . LEU A 1 88 ? -0.308 0.371 5.116 1.00 96.88 88 LEU A C 1
ATOM 699 O O . LEU A 1 88 ? 0.222 1.475 5.028 1.00 96.88 88 LEU A O 1
ATOM 703 N N . THR A 1 89 ? 0.339 -0.750 4.826 1.00 96.69 89 THR A N 1
ATOM 704 C CA . THR A 1 89 ? 1.712 -0.810 4.316 1.00 96.69 89 THR A CA 1
ATOM 705 C C . THR A 1 89 ? 1.720 -1.537 2.980 1.00 96.69 89 THR A C 1
ATOM 707 O O . THR A 1 89 ? 1.108 -2.591 2.841 1.00 96.69 89 THR A O 1
ATOM 710 N N . ALA A 1 90 ? 2.413 -0.990 1.988 1.00 94.81 90 ALA A N 1
ATOM 711 C CA . ALA A 1 90 ? 2.598 -1.612 0.687 1.00 94.81 90 ALA A CA 1
ATOM 712 C C . ALA A 1 90 ? 4.089 -1.694 0.360 1.00 94.81 90 ALA A C 1
ATOM 714 O O . ALA A 1 90 ? 4.782 -0.677 0.411 1.00 94.81 90 ALA A O 1
ATOM 715 N N . ASP A 1 91 ? 4.577 -2.882 -0.008 1.00 92.38 91 ASP A N 1
ATOM 716 C CA . ASP A 1 91 ? 5.950 -3.056 -0.487 1.00 92.38 91 ASP A CA 1
ATOM 717 C C . ASP A 1 91 ? 5.977 -3.358 -1.982 1.00 92.38 91 ASP A C 1
ATOM 719 O O . ASP A 1 91 ? 5.155 -4.091 -2.553 1.00 92.38 91 ASP A O 1
ATOM 723 N N . GLY A 1 92 ? 6.961 -2.766 -2.634 1.00 89.88 92 GLY A N 1
ATOM 724 C CA . GLY A 1 92 ? 7.070 -2.742 -4.071 1.00 89.88 92 GLY A CA 1
ATOM 725 C C . GLY A 1 92 ? 8.486 -2.522 -4.554 1.00 89.88 92 GLY A C 1
ATOM 726 O O . GLY A 1 92 ? 9.441 -2.422 -3.783 1.00 89.88 92 GLY A O 1
ATOM 727 N N . TRP A 1 93 ? 8.589 -2.437 -5.872 1.00 85.31 93 TRP A N 1
ATOM 728 C CA . TRP A 1 93 ? 9.833 -2.166 -6.566 1.00 85.31 93 TRP A CA 1
ATOM 729 C C . TRP A 1 93 ? 9.641 -1.011 -7.539 1.00 85.31 93 TRP A C 1
ATOM 731 O O . TRP A 1 93 ? 8.595 -0.866 -8.179 1.00 85.31 93 TRP A O 1
ATOM 741 N N . HIS A 1 94 ? 10.679 -0.200 -7.655 1.00 82.81 94 HIS A N 1
ATOM 742 C CA . HIS A 1 94 ? 10.814 0.852 -8.641 1.00 82.81 94 HIS A CA 1
ATOM 743 C C . HIS A 1 94 ? 12.081 0.603 -9.450 1.00 82.81 94 HIS A C 1
ATOM 745 O O . HIS A 1 94 ? 13.119 0.257 -8.895 1.00 82.81 94 HIS A O 1
ATOM 751 N N . TYR A 1 95 ? 12.002 0.746 -10.767 1.00 75.62 95 TYR A N 1
ATOM 752 C CA . TYR A 1 95 ? 13.177 0.654 -11.622 1.00 75.62 95 TYR A CA 1
ATOM 753 C C . TYR A 1 95 ? 13.686 2.060 -11.936 1.00 75.62 95 TYR A C 1
ATOM 755 O O . TYR A 1 95 ? 13.065 2.780 -12.718 1.00 75.62 95 TYR A O 1
ATOM 763 N N . ASP A 1 96 ? 14.830 2.418 -11.351 1.00 66.75 96 ASP A N 1
ATOM 764 C CA . ASP A 1 96 ? 15.452 3.741 -11.500 1.00 66.75 96 ASP A CA 1
ATOM 765 C C . ASP A 1 96 ? 16.191 3.902 -12.840 1.00 66.75 96 ASP A C 1
ATOM 767 O O . ASP A 1 96 ? 16.644 4.993 -13.184 1.00 66.75 96 ASP A O 1
ATOM 771 N N . GLY A 1 97 ? 16.357 2.828 -13.622 1.00 54.47 97 GLY A N 1
ATOM 772 C CA . GLY A 1 97 ? 17.024 2.896 -14.928 1.00 54.47 97 GLY A CA 1
ATOM 773 C C . GLY A 1 97 ? 18.522 3.194 -14.880 1.00 54.47 97 GLY A C 1
ATOM 774 O O . GLY A 1 97 ? 19.132 3.373 -15.932 1.00 54.47 97 GLY A O 1
ATOM 775 N N . ILE A 1 98 ? 19.133 3.233 -13.694 1.00 54.91 98 ILE A N 1
ATOM 776 C CA . ILE A 1 98 ? 20.579 3.398 -13.565 1.00 54.91 98 ILE A CA 1
ATOM 777 C C . ILE A 1 98 ? 21.235 2.028 -13.763 1.00 54.91 98 ILE A C 1
ATOM 779 O O . ILE A 1 98 ? 21.506 1.300 -12.803 1.00 54.91 98 ILE A O 1
ATOM 783 N N . ASP A 1 99 ? 21.527 1.689 -15.019 1.00 51.19 99 ASP A N 1
ATOM 784 C CA . ASP A 1 99 ? 22.614 0.761 -15.321 1.00 51.19 99 ASP A CA 1
ATOM 785 C C . ASP A 1 99 ? 23.903 1.402 -14.791 1.00 51.19 99 ASP A C 1
ATOM 787 O O . ASP A 1 99 ? 24.517 2.254 -15.429 1.00 51.19 99 ASP A O 1
ATOM 791 N N . ARG A 1 100 ? 24.362 0.992 -13.603 1.00 48.00 100 ARG A N 1
ATOM 792 C CA . ARG A 1 100 ? 25.711 1.337 -13.109 1.00 48.00 100 ARG A CA 1
ATOM 793 C C . ARG A 1 100 ? 26.829 0.654 -13.920 1.00 48.00 100 ARG A C 1
ATOM 795 O O . ARG A 1 100 ? 27.960 0.561 -13.456 1.00 48.00 100 ARG A O 1
ATOM 802 N N . SER A 1 101 ? 26.539 0.180 -15.127 1.00 47.94 101 SER A N 1
ATOM 803 C CA . SER A 1 101 ? 27.496 -0.415 -16.048 1.00 47.94 101 SER A CA 1
ATOM 804 C C . SER A 1 101 ? 27.452 0.307 -17.388 1.00 47.94 101 SER A C 1
ATOM 806 O O . SER A 1 101 ? 26.848 -0.202 -18.315 1.00 47.94 101 SER A O 1
ATOM 808 N N . THR A 1 102 ? 28.092 1.470 -17.498 1.00 47.56 102 THR A N 1
ATOM 809 C CA . THR A 1 102 ? 28.820 1.897 -18.711 1.00 47.56 102 THR A CA 1
ATOM 810 C C . THR A 1 102 ? 29.399 3.291 -18.496 1.00 47.56 102 THR A C 1
ATOM 812 O O . THR A 1 102 ? 28.813 4.291 -18.889 1.00 47.56 102 THR A O 1
ATOM 815 N N . SER A 1 103 ? 30.585 3.365 -17.899 1.00 42.88 103 SER A N 1
ATOM 816 C CA . SER A 1 103 ? 31.526 4.446 -18.221 1.00 42.88 103 SER A CA 1
ATOM 817 C C . SER A 1 103 ? 32.972 3.995 -18.016 1.00 42.88 103 SER A C 1
ATOM 819 O O . SER A 1 103 ? 33.775 4.736 -17.462 1.00 42.88 103 SER A O 1
ATOM 821 N N . LEU A 1 104 ? 33.316 2.768 -18.427 1.00 46.78 104 LEU A N 1
ATOM 822 C CA . LEU A 1 104 ? 34.726 2.355 -18.482 1.00 46.78 104 LEU A CA 1
ATOM 823 C C . LEU A 1 104 ? 35.144 1.596 -19.749 1.00 46.78 104 LEU A C 1
ATOM 825 O O . LEU A 1 104 ? 36.330 1.344 -19.898 1.00 46.78 104 LEU A O 1
ATOM 829 N N . LEU A 1 105 ? 34.247 1.262 -20.688 1.00 47.47 105 LEU A N 1
ATOM 830 C CA . LEU A 1 105 ? 34.630 0.503 -21.894 1.00 47.47 105 LEU A CA 1
ATOM 831 C C . LEU A 1 105 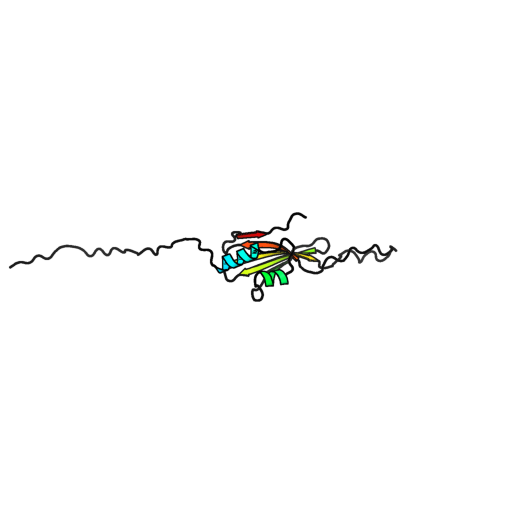? 33.813 0.880 -23.145 1.00 47.47 105 LEU A C 1
ATOM 833 O O . LEU A 1 105 ? 33.357 0.017 -23.890 1.00 47.47 105 LEU A O 1
ATOM 837 N N . SER A 1 106 ? 33.629 2.171 -23.422 1.00 43.31 106 SER A N 1
ATOM 838 C CA . SER A 1 106 ? 33.186 2.636 -24.747 1.00 43.31 106 SER A CA 1
ATOM 839 C C . SER A 1 106 ? 34.359 2.603 -25.736 1.00 43.31 106 SER A C 1
ATOM 841 O O . SER A 1 106 ? 34.861 3.646 -26.146 1.00 43.31 106 SER A O 1
ATOM 843 N N . GLY A 1 107 ? 34.839 1.398 -26.062 1.00 42.84 107 GLY A N 1
ATOM 844 C CA . GLY A 1 107 ? 36.017 1.219 -26.915 1.00 42.84 107 GLY A CA 1
ATOM 845 C C . GLY A 1 107 ? 36.053 -0.025 -27.802 1.00 42.84 107 GLY A C 1
ATOM 846 O O . GLY A 1 107 ? 37.007 -0.147 -28.558 1.00 42.84 107 GLY A O 1
ATOM 847 N N . PHE A 1 108 ? 35.073 -0.938 -27.769 1.00 46.31 108 PHE A N 1
ATOM 848 C CA . PHE A 1 108 ? 35.106 -2.113 -28.653 1.00 46.31 108 PHE A CA 1
ATOM 849 C C . PHE A 1 108 ? 33.739 -2.473 -29.248 1.00 46.31 108 PHE A C 1
ATOM 851 O O . PHE A 1 108 ? 32.757 -2.708 -28.549 1.00 46.31 108 PHE A O 1
ATOM 858 N N . ASN A 1 109 ? 33.731 -2.494 -30.582 1.00 48.97 109 ASN A N 1
ATOM 859 C CA . ASN A 1 109 ? 32.662 -2.862 -31.504 1.00 48.97 109 ASN A CA 1
ATOM 860 C C . ASN A 1 109 ? 31.838 -4.080 -31.061 1.00 48.97 109 ASN A C 1
ATOM 862 O O . ASN A 1 109 ? 32.321 -5.208 -31.139 1.00 48.97 109 ASN A O 1
ATOM 866 N N . HIS A 1 110 ? 30.553 -3.884 -30.757 1.00 44.47 110 HIS A N 1
ATOM 867 C CA . HIS A 1 110 ? 29.566 -4.960 -30.838 1.00 44.47 110 HIS A CA 1
ATOM 868 C C . HIS A 1 110 ? 28.265 -4.462 -31.493 1.00 44.47 110 HIS A C 1
ATOM 870 O O . HIS A 1 110 ? 27.835 -3.342 -31.215 1.00 44.47 110 HIS A O 1
ATOM 876 N N . PRO A 1 111 ? 27.637 -5.275 -32.368 1.00 46.94 111 PRO A N 1
ATOM 877 C CA . PRO A 1 111 ? 26.378 -4.930 -33.027 1.00 46.94 111 PRO A CA 1
ATOM 878 C C . PRO A 1 111 ? 25.247 -4.803 -31.994 1.00 46.94 111 PRO A C 1
ATOM 880 O O . PRO A 1 111 ? 25.345 -5.407 -30.919 1.00 46.94 111 PRO A O 1
ATOM 883 N N . PRO A 1 112 ? 24.161 -4.062 -32.295 1.00 48.12 112 PRO A N 1
ATOM 884 C CA . PRO A 1 112 ? 23.069 -3.849 -31.354 1.00 48.12 112 PRO A CA 1
ATOM 885 C C . PRO A 1 112 ? 22.394 -5.188 -31.034 1.00 48.12 112 PRO A C 1
ATOM 887 O O . PRO A 1 112 ? 21.533 -5.675 -31.767 1.00 48.12 112 PRO A O 1
ATOM 890 N N . LYS A 1 113 ? 22.792 -5.815 -29.921 1.00 46.41 113 LYS A N 1
ATOM 891 C CA . LYS A 1 113 ? 22.009 -6.887 -29.307 1.00 46.41 113 LYS A CA 1
ATOM 892 C C . LYS A 1 113 ? 20.657 -6.277 -28.964 1.00 46.41 113 LYS A C 1
ATOM 894 O O . LYS A 1 113 ? 20.618 -5.238 -28.309 1.00 46.41 113 LYS A O 1
ATOM 899 N N . ARG A 1 114 ? 19.572 -6.903 -29.438 1.00 42.41 114 ARG A N 1
ATOM 900 C CA . ARG A 1 114 ? 18.187 -6.524 -29.121 1.00 42.41 114 ARG A CA 1
ATOM 901 C C . ARG A 1 114 ? 18.105 -6.224 -27.627 1.00 42.41 114 ARG A C 1
ATOM 903 O O . ARG A 1 114 ? 18.240 -7.140 -26.818 1.00 42.41 114 ARG A O 1
ATOM 910 N N . GLN A 1 115 ? 17.955 -4.947 -27.282 1.00 48.38 115 GLN A N 1
ATOM 911 C CA . GLN A 1 115 ? 17.730 -4.550 -25.902 1.00 48.38 115 GLN A CA 1
ATOM 912 C C . GLN A 1 115 ? 16.457 -5.270 -25.440 1.00 48.38 115 GLN A C 1
ATOM 914 O O . GLN A 1 115 ? 15.434 -5.158 -26.124 1.00 48.38 115 GLN A O 1
ATOM 919 N N . PRO A 1 116 ? 16.486 -6.043 -24.340 1.00 45.31 116 PRO A N 1
ATOM 920 C CA . PRO A 1 116 ? 15.243 -6.446 -23.704 1.00 45.31 116 PRO A CA 1
ATOM 921 C C . PRO A 1 116 ? 14.451 -5.167 -23.412 1.00 45.31 116 PRO A C 1
ATOM 923 O O . PRO A 1 116 ? 15.038 -4.163 -23.003 1.00 45.31 116 PRO A O 1
ATOM 926 N N . ALA A 1 117 ? 13.146 -5.181 -23.703 1.00 43.97 117 ALA A N 1
ATOM 927 C CA . ALA A 1 117 ? 12.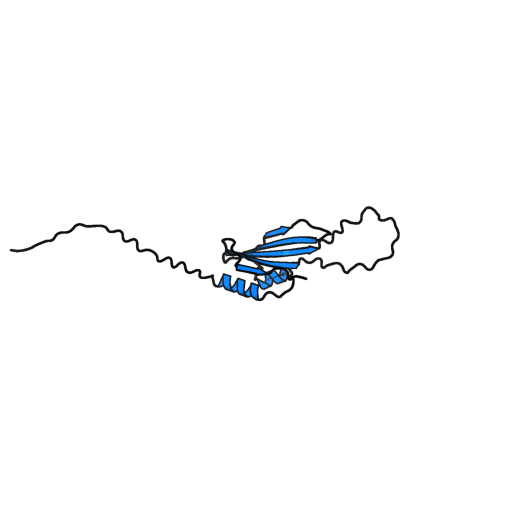276 -4.032 -23.482 1.00 43.97 117 ALA A CA 1
ATOM 928 C C . ALA A 1 117 ? 12.536 -3.466 -22.080 1.00 43.97 117 ALA A C 1
ATOM 930 O O . ALA A 1 117 ? 12.544 -4.223 -21.107 1.00 43.97 117 ALA A O 1
ATOM 931 N N . SER A 1 118 ? 12.812 -2.161 -21.988 1.00 48.31 118 SER A N 1
ATOM 932 C CA . SER A 1 118 ? 13.108 -1.522 -20.709 1.00 48.31 118 SER A CA 1
ATOM 933 C C . SER A 1 118 ? 11.989 -1.850 -19.715 1.00 48.31 118 SER A C 1
ATOM 935 O O . SER A 1 118 ? 10.817 -1.644 -20.052 1.00 48.31 118 SER A O 1
ATOM 937 N N . PRO A 1 119 ? 12.304 -2.370 -18.516 1.00 48.69 119 PRO A N 1
ATOM 938 C CA . PRO A 1 119 ? 11.281 -2.628 -17.519 1.00 48.69 119 PRO A CA 1
ATOM 939 C C . PRO A 1 119 ? 10.554 -1.315 -17.186 1.00 48.69 119 PRO A C 1
ATOM 941 O O . PRO A 1 119 ? 11.140 -0.229 -17.291 1.00 48.69 119 PRO A O 1
ATOM 944 N N . PRO A 1 120 ? 9.256 -1.375 -16.851 1.00 50.31 120 PRO A N 1
ATOM 945 C CA . PRO A 1 120 ? 8.462 -0.175 -16.644 1.00 50.31 120 PRO A CA 1
ATOM 946 C C . PRO A 1 120 ? 9.092 0.690 -15.544 1.00 50.31 120 PRO A C 1
ATOM 948 O O . PRO A 1 120 ? 9.260 0.235 -14.418 1.00 50.31 120 PRO A O 1
ATOM 951 N N . LYS A 1 121 ? 9.371 1.967 -15.846 1.00 62.12 121 LYS A N 1
ATOM 952 C CA . LYS A 1 121 ? 9.847 3.003 -14.894 1.00 62.12 121 LYS A CA 1
ATOM 953 C C . LYS A 1 121 ? 8.812 3.369 -13.809 1.00 62.12 121 LYS A C 1
ATOM 955 O O . LYS A 1 121 ? 8.816 4.475 -13.276 1.00 62.12 121 LYS A O 1
ATOM 960 N N . LYS A 1 122 ? 7.827 2.506 -13.559 1.00 70.62 122 LYS A N 1
ATOM 961 C 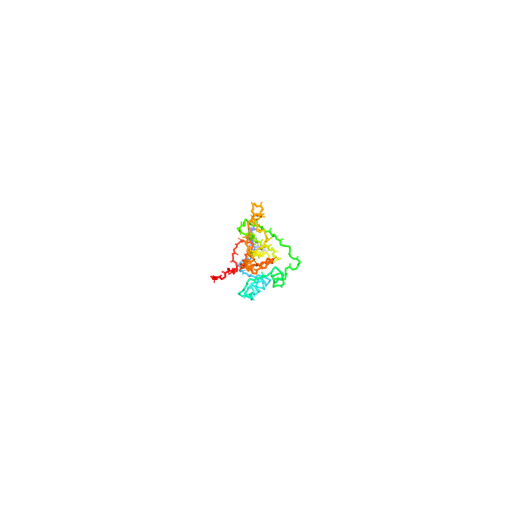CA . LYS A 1 122 ? 6.682 2.780 -12.691 1.00 70.62 122 LYS A CA 1
ATOM 962 C C . LYS A 1 122 ? 6.822 1.964 -11.418 1.00 70.62 122 LYS A C 1
ATOM 964 O O . LYS A 1 122 ? 7.024 0.757 -11.487 1.00 70.62 122 LYS A O 1
ATOM 969 N N . THR A 1 123 ? 6.664 2.626 -10.276 1.00 81.81 123 THR A N 1
ATOM 970 C CA . THR A 1 123 ? 6.565 1.952 -8.981 1.00 81.81 123 THR A CA 1
ATOM 971 C C . THR A 1 123 ? 5.362 1.023 -8.986 1.00 81.81 123 THR A C 1
ATOM 973 O O . THR A 1 123 ? 4.238 1.457 -9.263 1.00 81.81 123 THR A O 1
ATOM 976 N N . VAL A 1 124 ? 5.609 -0.244 -8.671 1.00 89.88 124 VAL A N 1
ATOM 977 C CA . VAL A 1 124 ? 4.570 -1.259 -8.513 1.00 89.88 124 VAL A CA 1
ATOM 978 C C . VAL A 1 124 ? 4.695 -1.921 -7.151 1.00 89.88 124 VAL A C 1
ATOM 980 O O . VAL A 1 124 ? 5.783 -2.304 -6.731 1.00 89.88 124 VAL A O 1
ATOM 983 N N . PHE A 1 125 ? 3.564 -2.075 -6.478 1.00 91.12 125 PHE A N 1
ATOM 984 C CA . PHE A 1 125 ? 3.429 -2.705 -5.176 1.00 91.12 125 PHE A CA 1
ATOM 985 C C . PHE A 1 125 ? 2.904 -4.118 -5.347 1.00 91.12 125 PHE A C 1
ATOM 987 O O . PHE A 1 125 ? 1.907 -4.351 -6.034 1.00 91.12 125 PHE A O 1
ATOM 994 N N . SER A 1 126 ? 3.608 -5.065 -4.742 1.00 89.81 126 SER A N 1
ATOM 995 C CA . SER A 1 126 ? 3.362 -6.499 -4.892 1.00 89.81 126 SER A CA 1
ATOM 996 C C . SER A 1 126 ? 2.872 -7.150 -3.601 1.00 89.81 126 SER A C 1
ATOM 998 O O . SER A 1 126 ? 2.172 -8.161 -3.669 1.00 89.81 126 SER A O 1
ATOM 1000 N N . SER A 1 127 ? 3.172 -6.539 -2.451 1.00 92.56 127 SER A N 1
ATOM 1001 C CA . SER A 1 127 ? 2.602 -6.881 -1.149 1.00 92.56 127 SER A CA 1
ATOM 1002 C C . SER A 1 127 ? 1.816 -5.722 -0.569 1.00 92.56 127 SER A C 1
ATOM 1004 O O . SER A 1 127 ? 2.107 -4.552 -0.823 1.00 92.56 127 SER A O 1
ATOM 1006 N N . ILE A 1 128 ? 0.821 -6.080 0.237 1.00 94.75 128 ILE A N 1
ATOM 1007 C CA . ILE A 1 128 ? 0.023 -5.153 1.029 1.00 94.75 128 ILE A CA 1
ATOM 1008 C C . ILE A 1 128 ? -0.222 -5.791 2.391 1.00 94.75 128 ILE A C 1
ATOM 1010 O O . ILE A 1 128 ? -0.566 -6.968 2.477 1.00 94.75 128 ILE A O 1
ATOM 1014 N N . GLU A 1 129 ? -0.083 -5.018 3.452 1.00 96.31 129 GLU A N 1
ATOM 1015 C CA . GLU A 1 129 ? -0.363 -5.411 4.822 1.00 96.31 129 GLU A CA 1
ATOM 1016 C C . GLU A 1 129 ? -1.218 -4.346 5.502 1.00 96.31 129 GLU A C 1
ATOM 1018 O O . GLU A 1 129 ? -1.024 -3.153 5.282 1.00 96.31 129 GLU A O 1
ATOM 1023 N N . ILE A 1 130 ? -2.168 -4.784 6.325 1.00 96.56 130 ILE A N 1
ATOM 1024 C CA . ILE A 1 130 ? -2.963 -3.914 7.187 1.00 96.56 130 ILE A CA 1
ATOM 1025 C C . ILE A 1 130 ? -2.781 -4.385 8.621 1.00 96.56 130 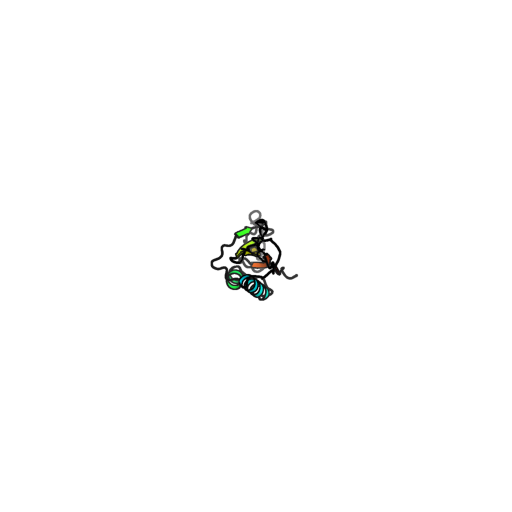ILE A C 1
ATOM 1027 O O . ILE A 1 130 ? -3.037 -5.555 8.922 1.00 96.56 130 ILE A O 1
ATOM 1031 N N . THR A 1 131 ? -2.374 -3.481 9.506 1.00 96.69 131 THR A N 1
ATOM 1032 C CA . THR A 1 131 ? -2.230 -3.744 10.942 1.00 96.69 131 THR A CA 1
ATOM 1033 C C . THR A 1 131 ? -3.121 -2.824 11.761 1.00 96.69 131 THR A C 1
ATOM 1035 O O . THR A 1 131 ? -3.350 -1.681 11.375 1.00 96.69 131 THR A O 1
ATOM 1038 N N . ASP A 1 132 ? -3.594 -3.288 12.914 1.00 94.00 132 ASP A N 1
ATOM 1039 C CA . ASP A 1 132 ? -4.284 -2.430 13.879 1.00 94.00 132 ASP A CA 1
ATOM 1040 C C . ASP A 1 132 ? -3.319 -1.463 14.600 1.00 94.00 132 ASP A C 1
ATOM 1042 O O . ASP A 1 132 ? -2.098 -1.520 14.426 1.00 94.00 132 ASP A O 1
ATOM 1046 N N . ALA A 1 133 ? -3.865 -0.594 15.456 1.00 89.19 133 ALA A N 1
ATOM 1047 C CA . ALA A 1 133 ? -3.098 0.362 16.262 1.00 89.19 133 ALA A CA 1
ATOM 1048 C C . ALA A 1 133 ? -2.089 -0.292 17.232 1.00 89.19 133 ALA A C 1
ATOM 1050 O O . ALA A 1 133 ? -1.200 0.382 17.749 1.00 89.19 133 ALA A O 1
ATOM 1051 N N . LYS A 1 134 ? -2.229 -1.595 17.509 1.00 90.62 134 LYS A N 1
ATOM 1052 C CA . LYS A 1 134 ? -1.323 -2.384 18.357 1.00 90.62 134 LYS A CA 1
ATOM 1053 C C . LYS A 1 134 ? -0.265 -3.127 17.530 1.00 90.62 134 LYS A C 1
ATOM 1055 O O . LYS A 1 134 ? 0.533 -3.867 18.100 1.00 90.62 134 LYS A O 1
ATOM 1060 N N . GLY A 1 135 ? -0.258 -2.954 16.207 1.00 91.75 135 GLY A N 1
ATOM 1061 C CA . GLY A 1 135 ? 0.643 -3.642 15.285 1.00 91.75 135 GLY A CA 1
ATOM 1062 C C . GLY A 1 135 ? 0.222 -5.075 14.947 1.00 91.75 135 GLY A C 1
ATOM 1063 O O . GLY A 1 135 ? 0.995 -5.806 14.330 1.00 91.75 135 GLY A O 1
ATOM 1064 N N . LYS A 1 136 ? -0.985 -5.513 15.325 1.00 94.44 136 LYS A N 1
ATOM 1065 C CA . LYS A 1 136 ? -1.494 -6.840 14.958 1.00 94.44 136 LYS A CA 1
ATOM 1066 C C . LYS A 1 136 ? -1.926 -6.831 13.496 1.00 94.44 136 LYS A C 1
ATOM 1068 O O . LYS A 1 136 ? -2.773 -6.033 13.103 1.00 94.44 136 LYS A O 1
ATOM 1073 N N . THR A 1 137 ? -1.408 -7.764 12.701 1.00 95.56 137 THR A N 1
ATOM 1074 C CA . THR A 1 137 ? -1.834 -7.957 11.309 1.00 95.56 137 THR A CA 1
ATOM 1075 C C . THR A 1 137 ? -3.307 -8.369 11.238 1.00 95.56 137 THR A C 1
ATOM 1077 O O . THR A 1 137 ? -3.707 -9.386 11.806 1.00 95.56 137 THR A O 1
ATOM 1080 N N . LEU A 1 138 ? -4.103 -7.579 10.518 1.00 94.88 138 LEU A N 1
ATOM 1081 C CA . LEU A 1 138 ? -5.511 -7.836 10.203 1.00 94.88 138 LEU A CA 1
ATOM 1082 C C . LEU A 1 138 ? -5.670 -8.432 8.802 1.00 94.88 138 LEU A C 1
ATOM 1084 O O . LEU A 1 138 ? -6.529 -9.279 8.578 1.00 94.88 138 LEU A O 1
ATOM 1088 N N . TYR A 1 139 ? -4.819 -8.011 7.866 1.00 95.25 139 TYR A N 1
ATOM 1089 C CA . TYR A 1 139 ? -4.790 -8.512 6.497 1.00 95.25 139 TYR A CA 1
ATOM 1090 C C . TYR A 1 139 ? -3.358 -8.509 5.971 1.00 95.25 139 TYR A C 1
ATOM 1092 O O . TYR A 1 139 ? -2.590 -7.585 6.239 1.00 95.25 139 TYR A O 1
ATOM 1100 N N . ARG A 1 140 ? -3.007 -9.522 5.179 1.00 94.19 140 ARG A N 1
ATOM 1101 C CA . ARG A 1 140 ? -1.749 -9.562 4.436 1.00 94.19 140 ARG A CA 1
ATOM 1102 C C . ARG A 1 140 ? -1.971 -10.212 3.079 1.00 94.19 140 ARG A C 1
ATOM 1104 O O . ARG A 1 140 ? -2.453 -11.338 2.988 1.00 94.19 140 ARG A O 1
ATOM 1111 N N . LYS A 1 141 ? -1.524 -9.522 2.039 1.00 90.94 141 LYS A N 1
ATOM 1112 C CA . LYS A 1 141 ? -1.320 -10.053 0.699 1.00 90.94 141 LYS A CA 1
ATOM 1113 C C . LYS A 1 141 ? 0.172 -10.065 0.416 1.00 90.94 141 LYS A C 1
ATOM 1115 O O . LYS A 1 141 ? 0.803 -9.015 0.333 1.00 90.94 141 LYS A O 1
ATOM 1120 N N . SER A 1 142 ? 0.730 -11.256 0.267 1.00 83.19 142 SER A N 1
ATOM 1121 C CA . SER A 1 142 ? 2.106 -11.443 -0.191 1.00 83.19 142 SER A CA 1
ATOM 1122 C C . SER A 1 142 ? 2.151 -11.490 -1.722 1.00 83.19 142 SER A C 1
ATOM 1124 O O . SER A 1 142 ? 1.148 -11.861 -2.340 1.00 83.19 142 SER A O 1
ATOM 1126 N N . PRO A 1 143 ? 3.290 -11.153 -2.355 1.00 73.06 143 PRO A N 1
ATOM 1127 C CA . PRO A 1 143 ? 3.472 -11.438 -3.770 1.00 73.06 143 PRO A CA 1
ATOM 1128 C C . PRO A 1 143 ? 3.267 -12.941 -3.989 1.00 73.06 143 PRO A C 1
ATOM 1130 O O . PRO A 1 143 ? 3.818 -13.762 -3.250 1.00 73.06 143 PRO A O 1
ATOM 1133 N N . GLY A 1 144 ? 2.445 -13.305 -4.975 1.00 59.81 144 GLY A N 1
ATOM 1134 C CA . GLY A 1 144 ? 2.335 -14.698 -5.401 1.00 59.81 144 GLY A CA 1
ATOM 1135 C C . GLY A 1 144 ? 3.716 -15.234 -5.785 1.00 59.81 144 GLY A C 1
ATOM 1136 O O . GLY A 1 144 ? 4.573 -14.474 -6.239 1.00 59.81 144 GLY A O 1
ATOM 1137 N N . LYS A 1 145 ? 3.951 -16.535 -5.583 1.00 49.25 145 LYS A N 1
ATOM 1138 C CA . LYS A 1 145 ? 5.130 -17.181 -6.170 1.00 49.25 145 LYS A CA 1
ATOM 1139 C C . LYS A 1 145 ? 4.977 -17.099 -7.693 1.00 49.25 145 LYS A C 1
ATOM 1141 O O . LYS A 1 145 ? 3.977 -17.592 -8.210 1.00 49.25 145 LYS A O 1
ATOM 1146 N N . TYR A 1 146 ? 5.915 -16.426 -8.354 1.00 42.59 146 TYR A N 1
ATOM 1147 C CA . TYR A 1 146 ? 6.050 -16.424 -9.812 1.00 42.59 146 TYR A CA 1
ATOM 1148 C C . TYR A 1 146 ? 6.849 -17.644 -10.258 1.00 42.59 146 TYR A C 1
ATOM 1150 O O . TYR A 1 146 ? 7.799 -18.008 -9.524 1.00 42.59 146 TYR A O 1
#

Sequence (146 aa):
MNSLASWLPLLCLLAASCVHLDNSNTLSSQTQDTLDRAHSIPQRPLTRPELVKHFQLENIPSRTETGYTHRGYQAIRETWQLPNGIQLTADGWHYDGIDRSTSLLSGFNHPPKRQPASPPKKTVFSSIEITDAKGKTLYRKSPGKY